Protein AF-A0AAV4FPA2-F1 (afdb_monomer)

Sequence (173 aa):
MSREDLEDECPRKKYGLNCTKTCSKQCAGLDKECNKVDGSCNEGCETGYLAPLCSQPCPRGRYGSGCDQTCSVHCAGVDDECNYKTGSCHEGCEVGFQPPTCHPECPAGTYGQDCMMRCSNHCAGPDHACNRTDGSCDQGCEPGYHGRLCSDGKIRLVLEMQPTLFYKRIISL

InterPro domains:
  IPR042635 MEGF10/SREC1/2-like [PTHR24043] (9-151)

Secondary structure (DSSP, 8-state):
--------SPPTTEESGGG-EE--TTBSSSS--B-TTT--BTT-B-TTB-TTT--SBPPTTEESGGG-EE--TTB-SSS--B-TTT--BTT-B-TTB-TTTT-SBPPTTEESGGG-EE--TTB-SGGG---TTT---TT-B-TT-BTTTT-B--EEEE---BTTB---EEEE-

Nearest PDB structures (foldseek):
  4k0v-assembly1_A  TM=3.011E-01  e=6.617E-06  Homo sapiens
  2gy7-assembly1_B  TM=2.690E-01  e=1.625E-05  Homo sapiens
  8hn0-assembly1_B  TM=4.420E-01  e=1.284E-02  Homo sapiens
  8hn0-assembly1_A  TM=4.766E-01  e=2.439E-02  Homo sapiens
  8hna-assembly1_B  TM=2.221E-01  e=2.255E-04  Homo sapiens

Radius of gyration: 31.14 Å; Cα contacts (8 Å, |Δi|>4): 440; chains: 1; bounding box: 76×32×104 Å

Solvent-accessible surface area (backbone atoms only — not comparable to full-atom values): 9109 Å² total; per-residue (Å²): 137,85,75,88,78,79,74,89,59,45,58,91,43,19,10,37,86,89,38,74,42,66,32,29,88,36,17,20,72,95,78,23,41,30,37,43,66,83,27,37,22,75,68,34,38,35,62,12,15,32,69,53,44,18,80,43,64,28,58,89,42,19,8,26,61,68,34,77,43,67,34,30,89,36,27,34,79,88,76,43,54,28,39,27,47,79,30,32,24,76,67,36,38,36,61,18,15,26,68,55,37,22,58,57,61,35,58,83,27,20,9,22,62,65,34,73,41,68,31,34,91,31,17,24,70,73,79,20,30,30,39,26,51,81,33,33,22,86,72,37,45,38,93,74,36,34,72,62,49,21,71,54,62,64,71,53,72,52,80,57,84,50,100,83,56,95,61,88,50,86,49,85,125

Foldseek 3Di:
DDDDPPCPFADQQFADDVRPDGQDPFQDDDSSGADRHPNFRPNDGHWQAAPGRSPHGADAQFTTGNRPHGQDPFQDDPRSGADRRPSFRPNDGQWQAAPRRRPDGADFQFATGNSPHGADPFQDDPPSGADRRPRFSPNAGHPQFDDRRSPRHDQDQPQDPDVPDGDTDTDDD

Organism: NCBI:txid1093978

Structure (mmCIF, N/CA/C/O backbone):
data_AF-A0AAV4FPA2-F1
#
_entry.id   AF-A0AAV4FPA2-F1
#
loop_
_atom_site.group_PDB
_atom_site.id
_atom_site.type_symbol
_atom_site.label_atom_id
_atom_site.label_alt_id
_atom_site.label_comp_id
_atom_site.label_asym_id
_atom_site.label_entity_id
_atom_site.label_seq_id
_atom_site.pdbx_PDB_ins_code
_atom_site.Cartn_x
_atom_site.Cartn_y
_atom_site.Cartn_z
_atom_site.occupancy
_atom_site.B_iso_or_equiv
_atom_site.auth_seq_id
_atom_site.auth_comp_id
_atom_site.auth_asym_id
_atom_site.auth_atom_id
_atom_site.pdbx_PDB_model_num
ATOM 1 N N . MET A 1 1 ? -23.636 16.739 54.587 1.00 41.94 1 MET A N 1
ATOM 2 C CA . MET A 1 1 ? -23.270 15.601 53.720 1.00 41.94 1 MET A CA 1
ATOM 3 C C . MET A 1 1 ? -24.283 15.583 52.593 1.00 41.94 1 MET A C 1
ATOM 5 O O . MET A 1 1 ? -25.387 15.098 52.788 1.00 41.94 1 MET A O 1
ATOM 9 N N . SER A 1 2 ? -23.995 16.296 51.507 1.00 46.66 2 SER A N 1
ATOM 10 C CA . SER A 1 2 ? -24.952 16.520 50.426 1.00 46.66 2 SER A CA 1
ATOM 11 C C . SER A 1 2 ? -24.805 15.460 49.341 1.00 46.66 2 SER A C 1
ATOM 13 O O . SER A 1 2 ? -23.754 15.396 48.716 1.00 46.66 2 SER A O 1
ATOM 15 N N . ARG A 1 3 ? -25.932 14.778 49.108 1.00 56.88 3 ARG A N 1
ATOM 16 C CA . ARG A 1 3 ? -26.483 14.425 47.795 1.00 56.88 3 ARG A CA 1
ATOM 17 C C . ARG A 1 3 ? -25.802 13.276 47.047 1.00 56.88 3 ARG A C 1
ATOM 19 O O . ARG A 1 3 ? -24.819 13.467 46.358 1.00 56.88 3 ARG A O 1
ATOM 26 N N . GLU A 1 4 ? -26.392 12.096 47.223 1.00 54.47 4 GLU A N 1
ATOM 27 C CA . GLU A 1 4 ? -26.825 11.184 46.153 1.00 54.47 4 GLU A CA 1
ATOM 28 C C . GLU A 1 4 ? -26.344 11.559 44.738 1.00 54.47 4 GLU A C 1
ATOM 30 O O . GLU A 1 4 ? -27.074 12.195 43.976 1.00 54.47 4 GLU A O 1
ATOM 35 N N . ASP A 1 5 ? -25.144 11.111 44.371 1.00 51.06 5 ASP A N 1
ATOM 36 C CA . ASP A 1 5 ? -24.834 10.831 42.975 1.00 51.06 5 ASP A CA 1
ATOM 37 C C . ASP A 1 5 ? -25.476 9.480 42.660 1.00 51.06 5 ASP A C 1
ATOM 39 O O . ASP A 1 5 ? -24.987 8.408 43.019 1.00 51.06 5 ASP A O 1
ATOM 43 N N . LEU A 1 6 ? -26.663 9.558 42.070 1.00 56.34 6 LEU A N 1
ATOM 44 C CA . LEU A 1 6 ? -27.310 8.459 41.379 1.00 56.34 6 LEU A CA 1
ATOM 45 C C . LEU A 1 6 ? -26.371 8.055 40.223 1.00 56.34 6 LEU A C 1
ATOM 47 O O . LEU A 1 6 ? -26.501 8.568 39.115 1.00 56.34 6 LEU A O 1
ATOM 51 N N . GLU A 1 7 ? -25.376 7.201 40.476 1.00 55.41 7 GLU A N 1
ATOM 52 C CA . GLU A 1 7 ? -24.564 6.580 39.419 1.00 55.41 7 GLU A CA 1
ATOM 53 C C . GLU A 1 7 ? -25.423 5.530 38.693 1.00 55.41 7 GLU A C 1
ATOM 55 O O . GLU A 1 7 ? -25.190 4.327 38.754 1.00 55.41 7 GLU A O 1
ATOM 60 N N . ASP A 1 8 ? -26.454 6.011 38.000 1.00 58.72 8 ASP A N 1
ATOM 61 C CA . ASP A 1 8 ? -27.320 5.267 37.081 1.00 58.72 8 ASP A CA 1
ATOM 62 C C . ASP A 1 8 ? -26.624 5.100 35.712 1.00 58.72 8 ASP A C 1
ATOM 64 O O . ASP A 1 8 ? -27.236 5.123 34.645 1.00 58.72 8 ASP A O 1
ATOM 68 N N . GLU A 1 9 ? -25.298 4.957 35.736 1.00 75.50 9 GLU A N 1
ATOM 69 C CA . GLU A 1 9 ? -24.467 4.747 34.562 1.00 75.50 9 GLU A CA 1
ATOM 70 C C . GLU A 1 9 ? -23.566 3.536 34.765 1.00 75.50 9 GLU A C 1
ATOM 72 O O . GLU A 1 9 ? -23.030 3.275 35.842 1.00 75.50 9 GLU A O 1
ATOM 77 N N . CYS A 1 10 ? -23.378 2.766 33.695 1.00 87.81 10 CYS A N 1
ATOM 78 C CA . CYS A 1 10 ? -22.554 1.577 33.773 1.00 87.81 10 CYS A CA 1
ATOM 79 C C . CYS A 1 10 ? -21.123 1.885 34.236 1.00 87.81 10 CYS A C 1
ATOM 81 O O . CYS A 1 10 ? -20.545 2.890 33.801 1.00 87.81 10 CYS A O 1
ATOM 83 N N . PRO A 1 11 ? -20.491 0.983 35.021 1.00 90.69 11 PRO A N 1
ATOM 84 C CA . PRO A 1 11 ? -19.089 1.115 35.400 1.00 90.69 11 PRO A CA 1
ATOM 85 C C . PRO A 1 11 ? -18.176 1.372 34.193 1.00 90.69 11 PRO A C 1
ATOM 87 O O . PRO A 1 11 ? -18.528 1.106 33.035 1.00 90.69 11 PRO A O 1
ATOM 90 N N . ARG A 1 12 ? -16.965 1.891 34.426 1.00 89.38 12 ARG A N 1
ATOM 91 C CA . ARG A 1 12 ? -15.986 2.107 33.344 1.00 89.38 12 ARG A CA 1
ATOM 92 C C . ARG A 1 12 ? -15.816 0.845 32.490 1.00 89.38 12 ARG A C 1
ATOM 94 O O . ARG A 1 12 ? -15.758 -0.269 33.008 1.00 89.38 12 ARG A O 1
ATOM 101 N N . LYS A 1 13 ? -15.744 1.037 31.169 1.00 91.69 13 LYS A N 1
ATOM 102 C CA . LYS A 1 13 ? -15.636 -0.034 30.159 1.00 91.69 13 LYS A CA 1
ATOM 103 C C . LYS A 1 13 ? -16.818 -1.021 30.118 1.00 91.69 13 LYS A C 1
ATOM 105 O O . LYS A 1 13 ? -16.685 -2.089 29.519 1.00 91.69 13 LYS A O 1
ATOM 110 N N . LYS A 1 14 ? -17.966 -0.694 30.719 1.00 94.19 14 LYS A N 1
ATOM 111 C CA . LYS A 1 14 ? -19.211 -1.472 30.644 1.00 94.19 14 LYS A CA 1
ATOM 112 C C . LYS A 1 14 ? -20.323 -0.686 29.953 1.00 94.19 14 LYS A C 1
ATOM 114 O O . LYS A 1 14 ? -20.349 0.539 30.046 1.00 94.19 14 LYS A O 1
ATOM 119 N N . TYR A 1 15 ? -21.232 -1.397 29.290 1.00 94.75 15 TYR A N 1
ATOM 120 C CA . TYR A 1 15 ? -22.391 -0.810 28.615 1.00 94.75 15 TYR A CA 1
ATOM 121 C C . TYR A 1 15 ? -23.595 -1.769 28.555 1.00 94.75 15 TYR A C 1
ATOM 123 O O . TYR A 1 15 ? -23.481 -2.966 28.851 1.00 94.75 15 TYR A O 1
ATOM 131 N N . GLY A 1 16 ? -24.740 -1.239 28.125 1.00 93.44 16 GLY A N 1
ATOM 132 C CA . GLY A 1 16 ? -25.990 -1.959 27.901 1.00 93.44 16 GLY A CA 1
ATOM 133 C C . GLY A 1 16 ? -26.834 -2.139 29.164 1.00 93.44 16 GLY A C 1
ATOM 134 O O . GLY A 1 16 ? -26.414 -1.823 30.275 1.00 93.44 16 GLY A O 1
ATOM 135 N N . LEU A 1 17 ? -28.036 -2.700 28.994 1.00 89.50 17 LEU A N 1
ATOM 136 C CA . LEU A 1 17 ? -28.936 -3.030 30.105 1.00 89.50 17 LEU A CA 1
ATOM 137 C C . LEU A 1 17 ? -28.221 -3.912 31.142 1.00 89.50 17 LEU A C 1
ATOM 139 O O . LEU A 1 17 ? -27.660 -4.961 30.809 1.00 89.50 17 LEU A O 1
ATOM 143 N N . ASN A 1 18 ? -28.240 -3.469 32.401 1.00 90.25 18 ASN A N 1
ATOM 144 C CA . ASN A 1 18 ? -27.560 -4.095 33.542 1.00 90.25 18 ASN A CA 1
ATOM 145 C C . ASN A 1 18 ? -26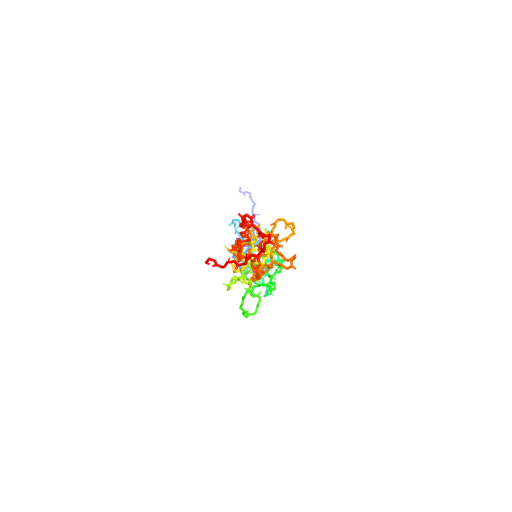.024 -4.167 33.431 1.00 90.25 18 ASN A C 1
ATOM 147 O O . ASN A 1 18 ? -25.394 -4.925 34.167 1.00 90.25 18 ASN A O 1
ATOM 151 N N . CYS A 1 19 ? -25.403 -3.416 32.514 1.00 91.88 19 CYS A N 1
ATOM 152 C CA . CYS A 1 19 ? -23.949 -3.231 32.445 1.00 91.88 19 CYS A CA 1
ATOM 153 C C . CYS A 1 19 ? -23.137 -4.524 32.287 1.00 91.88 19 CYS A C 1
ATOM 155 O O . CYS A 1 19 ? -21.995 -4.644 32.739 1.00 91.88 19 CYS A O 1
ATOM 157 N N . THR A 1 20 ? -23.736 -5.515 31.629 1.00 94.44 20 THR A N 1
ATOM 158 C CA . THR A 1 20 ? -23.138 -6.840 31.436 1.00 94.44 20 THR A CA 1
ATOM 159 C C . THR A 1 20 ? -22.148 -6.866 30.271 1.00 94.44 20 THR A C 1
ATOM 161 O O . THR A 1 20 ? -21.183 -7.637 30.301 1.00 94.44 20 THR A O 1
ATOM 164 N N . LYS A 1 21 ? -22.330 -5.996 29.267 1.00 95.50 21 LYS A N 1
ATOM 165 C CA . LYS A 1 21 ? -21.461 -5.922 28.088 1.00 95.50 21 LYS A CA 1
ATOM 166 C C . LYS A 1 21 ? -20.220 -5.083 28.378 1.00 95.50 21 LYS A C 1
ATOM 168 O O . LYS A 1 21 ? -20.249 -4.174 29.203 1.00 95.50 21 LYS A O 1
ATOM 173 N N . THR A 1 22 ? -19.120 -5.401 27.704 1.00 95.94 22 THR A N 1
ATOM 174 C CA . THR A 1 22 ? -17.819 -4.740 27.890 1.00 95.94 22 THR A CA 1
ATOM 175 C C . THR A 1 22 ? -17.441 -3.993 26.619 1.00 95.94 22 THR A C 1
ATOM 177 O O . THR A 1 22 ? -17.559 -4.567 25.537 1.00 95.94 22 THR A O 1
ATOM 180 N N . CYS A 1 23 ? -16.974 -2.750 26.748 1.00 96.31 23 CYS A N 1
ATOM 181 C CA . CYS A 1 23 ? -16.461 -1.958 25.628 1.00 96.31 23 CYS A CA 1
ATOM 182 C C . CYS A 1 23 ? -15.368 -2.719 24.864 1.00 96.31 23 CYS A C 1
ATOM 184 O O . CYS A 1 23 ? -14.614 -3.502 25.456 1.00 96.31 23 CYS A O 1
ATOM 186 N N . SER A 1 24 ? -15.266 -2.488 23.551 1.00 96.88 24 SER A N 1
ATOM 187 C CA . SER A 1 24 ? -14.197 -3.099 22.761 1.00 96.88 24 SER A CA 1
ATOM 188 C C . SER A 1 24 ? -12.827 -2.643 23.259 1.00 96.88 24 SER A C 1
ATOM 190 O O . SER A 1 24 ? -12.601 -1.472 23.558 1.00 96.88 24 SER A O 1
ATOM 192 N N . LYS A 1 25 ? -11.867 -3.572 23.286 1.00 96.38 25 LYS A N 1
ATOM 193 C CA . LYS A 1 25 ? -10.458 -3.247 23.558 1.00 96.38 25 LYS A CA 1
ATOM 194 C C . LYS A 1 25 ? -9.835 -2.378 22.461 1.00 96.38 25 LYS A C 1
ATOM 196 O O . LYS A 1 25 ? -8.793 -1.784 22.700 1.00 96.38 25 LYS A O 1
ATOM 201 N N . GLN A 1 26 ? -10.480 -2.328 21.296 1.00 97.31 26 GLN A N 1
ATOM 202 C CA . GLN A 1 26 ? -10.047 -1.606 20.102 1.00 97.31 26 GLN A CA 1
ATOM 203 C C . GLN A 1 26 ? -10.751 -0.250 19.963 1.00 97.31 26 GLN A C 1
ATOM 205 O O . GLN A 1 26 ? -10.649 0.379 18.913 1.00 97.31 26 GLN A O 1
ATOM 210 N N . CYS A 1 27 ? -11.486 0.209 20.985 1.00 97.06 27 CYS A N 1
ATOM 211 C CA . CYS A 1 27 ? -11.851 1.621 21.059 1.00 97.06 27 CYS A CA 1
ATOM 212 C C . CYS A 1 27 ? -10.572 2.473 21.034 1.00 97.06 27 CYS A C 1
ATOM 214 O O . CYS A 1 27 ? -9.551 2.087 21.606 1.00 97.06 27 CYS A O 1
ATOM 216 N N . ALA A 1 28 ? -10.600 3.632 20.390 1.00 94.81 28 ALA A N 1
ATOM 217 C CA . ALA A 1 28 ? -9.514 4.598 20.491 1.00 94.81 28 ALA A CA 1
ATOM 218 C C . ALA A 1 28 ? -9.468 5.235 21.899 1.00 94.81 28 ALA A C 1
ATOM 220 O O . ALA A 1 28 ? -10.290 4.930 22.770 1.00 94.81 28 ALA A O 1
ATOM 221 N N . GLY A 1 29 ? -8.452 6.063 22.142 1.00 92.44 29 GLY A N 1
ATOM 222 C CA . GLY A 1 29 ? -8.228 6.702 23.439 1.00 92.44 29 GLY A CA 1
ATOM 223 C C . GLY A 1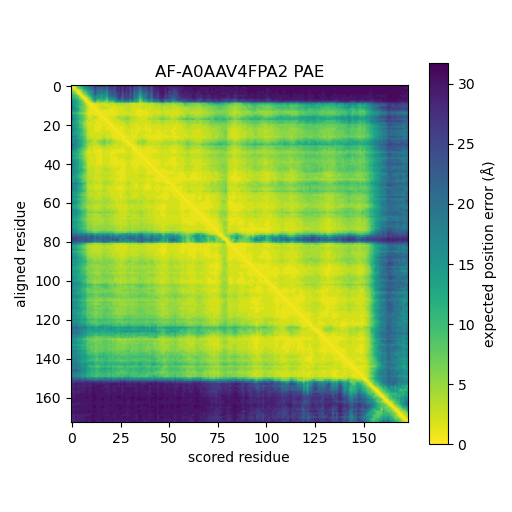 29 ? -7.502 5.825 24.461 1.00 92.44 29 GLY A C 1
ATOM 224 O O . GLY A 1 29 ? -7.331 4.612 24.282 1.00 92.44 29 GLY A O 1
ATOM 225 N N . LEU A 1 30 ? -7.039 6.459 25.542 1.00 88.88 30 LEU A N 1
ATOM 226 C CA . LEU A 1 30 ? -6.290 5.802 26.624 1.00 88.88 30 LEU A CA 1
ATOM 227 C C . LEU A 1 30 ? -7.189 4.888 27.462 1.00 88.88 30 LEU A C 1
ATOM 229 O O . LEU A 1 30 ? -6.810 3.766 27.804 1.00 88.88 30 LEU A O 1
ATOM 233 N N . ASP A 1 31 ? -8.402 5.352 27.752 1.00 89.94 31 ASP A N 1
ATOM 234 C CA . ASP A 1 31 ? -9.317 4.668 28.661 1.00 89.94 31 ASP A CA 1
ATOM 235 C C . ASP A 1 31 ? -10.205 3.625 27.972 1.00 89.94 31 ASP A C 1
ATOM 237 O O . ASP A 1 31 ? -10.882 2.864 28.664 1.00 89.94 31 ASP A O 1
ATOM 241 N N . LYS A 1 32 ? -10.164 3.515 26.633 1.00 93.75 32 LYS A N 1
ATOM 242 C CA . LYS A 1 32 ? -10.946 2.535 25.849 1.00 93.75 32 LYS A CA 1
ATOM 243 C C . LYS A 1 32 ? -12.438 2.566 26.199 1.00 93.75 32 LYS A C 1
ATOM 245 O O . LYS A 1 32 ? -13.080 1.523 26.352 1.00 93.75 32 LYS A O 1
ATOM 250 N N . GLU A 1 33 ? -12.964 3.767 26.413 1.00 93.69 33 GLU A N 1
ATOM 251 C CA . GLU A 1 33 ? -14.350 3.962 26.815 1.00 93.69 33 GLU A CA 1
ATOM 252 C C . GLU A 1 33 ? -15.295 3.916 25.617 1.00 93.69 33 GLU A C 1
ATOM 254 O O . GLU A 1 33 ? -14.949 4.243 24.480 1.00 93.69 33 GLU A O 1
ATOM 259 N N . CYS A 1 34 ? -16.519 3.500 25.904 1.00 96.06 34 CYS A N 1
ATOM 260 C CA . CYS A 1 34 ? -17.605 3.451 24.952 1.00 96.06 34 CYS A CA 1
ATOM 261 C C . CYS A 1 34 ? -18.875 4.001 25.593 1.00 96.06 34 CYS A C 1
ATOM 263 O O . CYS A 1 34 ? -18.993 4.075 26.823 1.00 96.06 34 CYS A O 1
ATOM 265 N N . ASN A 1 35 ? -19.822 4.374 24.748 1.00 95.69 35 ASN A N 1
ATOM 266 C CA . ASN A 1 35 ? -21.140 4.821 25.126 1.00 95.69 35 ASN A CA 1
ATOM 267 C C . ASN A 1 35 ? -21.814 3.758 26.006 1.00 95.69 35 ASN A C 1
ATOM 269 O O . ASN A 1 35 ? -21.884 2.578 25.653 1.00 95.69 35 ASN A O 1
ATOM 273 N N . LYS A 1 36 ? -22.312 4.182 27.170 1.00 93.88 36 LYS A N 1
ATOM 274 C CA . LYS A 1 36 ? -22.868 3.295 28.202 1.00 93.88 36 LYS A CA 1
ATOM 275 C C . LYS A 1 36 ? -24.162 2.601 27.770 1.00 93.88 36 LYS A C 1
ATOM 277 O O . LYS A 1 36 ? -24.518 1.581 28.356 1.00 93.88 36 LYS A O 1
ATOM 282 N N . VAL A 1 37 ? -24.845 3.110 26.746 1.00 93.31 37 VAL A N 1
ATOM 283 C CA . VAL A 1 37 ? -26.117 2.583 26.240 1.00 93.31 37 VAL A CA 1
ATOM 284 C C . VAL A 1 37 ? -25.879 1.575 25.118 1.00 93.31 37 VAL A C 1
ATOM 286 O O . VAL A 1 37 ? -26.274 0.414 25.245 1.00 93.31 37 VAL A O 1
ATOM 289 N N . ASP A 1 38 ? -25.220 1.992 24.035 1.00 94.94 38 ASP A N 1
ATOM 290 C CA . ASP A 1 38 ? -25.108 1.195 22.804 1.00 94.94 38 ASP A CA 1
ATOM 291 C C . ASP A 1 38 ? -23.735 0.536 22.586 1.00 94.94 38 ASP A C 1
ATOM 293 O O . ASP A 1 38 ? -23.621 -0.389 21.780 1.00 94.94 38 ASP A O 1
ATOM 297 N N . GLY A 1 39 ? -22.715 0.941 23.347 1.00 95.56 39 GLY A N 1
ATOM 298 C CA . GLY A 1 39 ? -21.362 0.396 23.260 1.00 95.56 39 GLY A CA 1
ATOM 299 C C . GLY A 1 39 ? -20.503 0.962 22.131 1.00 95.56 39 GLY A C 1
ATOM 300 O O . GLY A 1 39 ? -19.408 0.443 21.907 1.00 95.56 39 GLY A O 1
ATOM 301 N N . SER A 1 40 ? -20.960 1.999 21.425 1.00 97.00 40 SER A N 1
ATOM 302 C CA . SER A 1 40 ? -20.155 2.716 20.431 1.00 97.00 40 SER A CA 1
ATOM 303 C C . SER A 1 40 ? -18.930 3.363 21.081 1.00 97.00 40 SER A C 1
ATOM 305 O O . SER A 1 40 ? -19.024 3.972 22.142 1.00 97.00 40 SER A O 1
ATOM 307 N N . CYS A 1 41 ? -17.748 3.206 20.491 1.00 96.69 41 CYS A N 1
ATOM 308 C CA . CYS A 1 41 ? -16.524 3.767 21.056 1.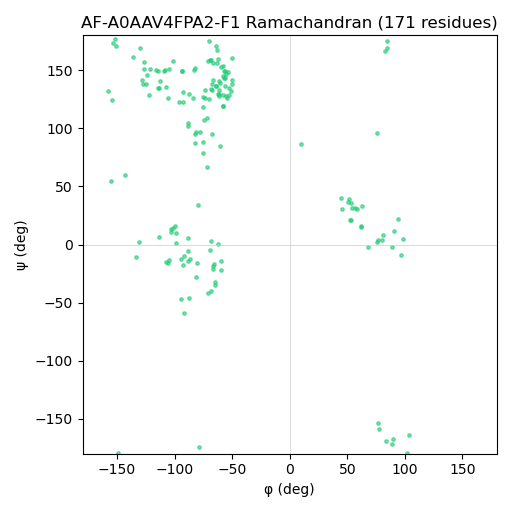00 96.69 41 CYS A CA 1
ATOM 309 C C . CYS A 1 41 ? -16.528 5.295 20.931 1.00 96.69 41 CYS A C 1
ATOM 311 O O . CYS A 1 41 ? -16.668 5.830 19.831 1.00 96.69 41 CYS A O 1
ATOM 313 N N . ASN A 1 42 ? -16.339 5.990 22.056 1.00 94.69 42 ASN A N 1
ATOM 314 C CA . ASN A 1 42 ? -16.524 7.444 22.138 1.00 94.69 42 ASN A CA 1
ATOM 315 C C . ASN A 1 42 ? -15.518 8.216 21.270 1.00 94.69 42 ASN A C 1
ATOM 317 O O . ASN A 1 42 ? -15.855 9.242 20.690 1.00 94.69 42 ASN A O 1
ATOM 321 N N . GLU A 1 43 ? -14.294 7.698 21.159 1.00 95.38 43 GLU A N 1
ATOM 322 C CA . GLU A 1 43 ? -13.218 8.282 20.347 1.00 95.38 43 GLU A CA 1
ATOM 323 C C . GLU A 1 43 ? -13.035 7.559 19.000 1.00 95.38 43 GLU A C 1
ATOM 325 O O . GLU A 1 43 ? -12.025 7.728 18.321 1.00 95.38 43 GLU A O 1
ATOM 330 N N . GLY A 1 44 ? -14.004 6.731 18.597 1.00 95.44 44 GLY A N 1
ATOM 331 C CA . GLY A 1 44 ? -13.892 5.880 17.415 1.00 95.44 44 GLY A CA 1
ATOM 332 C C . GLY A 1 44 ? -13.027 4.640 17.653 1.00 95.44 44 GLY A C 1
ATOM 333 O O . GLY A 1 44 ? -12.851 4.189 18.787 1.00 95.44 44 GLY A O 1
ATOM 334 N N . CYS A 1 45 ? -12.520 4.055 16.569 1.00 97.06 45 CYS A N 1
ATOM 335 C CA . CYS A 1 45 ? -11.770 2.801 16.596 1.00 97.06 45 CYS A CA 1
ATOM 336 C C . CYS A 1 45 ? -10.274 3.008 16.413 1.00 97.06 45 CYS A C 1
ATOM 338 O O . CYS A 1 45 ? -9.838 3.911 15.703 1.00 97.06 45 CYS A O 1
ATOM 340 N N . GLU A 1 46 ? -9.483 2.105 16.989 1.00 97.19 46 GLU A N 1
ATOM 341 C CA . GLU A 1 46 ? -8.114 1.904 16.532 1.00 97.19 46 GLU A CA 1
ATOM 342 C C . GLU A 1 46 ? -8.091 1.544 15.038 1.00 97.19 46 GLU A C 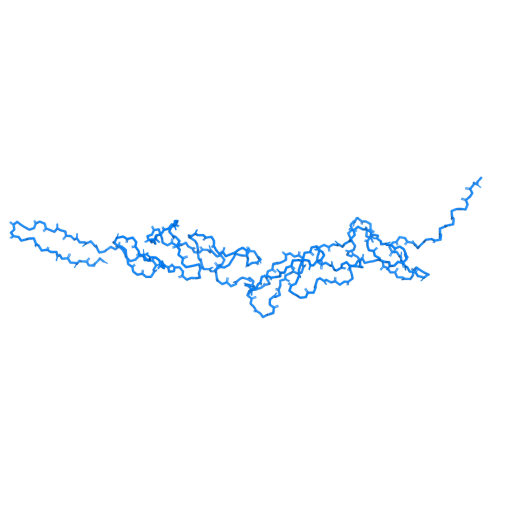1
ATOM 344 O O . GLU A 1 46 ? -9.005 0.896 14.519 1.00 97.19 46 GLU A O 1
ATOM 349 N N . THR A 1 47 ? -7.015 1.937 14.353 1.00 97.44 47 THR A N 1
ATOM 350 C CA . THR A 1 47 ? -6.797 1.642 12.933 1.00 97.44 47 THR A CA 1
ATOM 351 C C . THR A 1 47 ? -6.986 0.155 12.641 1.00 97.44 47 THR A C 1
ATOM 353 O O . THR A 1 47 ? -6.416 -0.706 13.321 1.00 97.44 47 THR A O 1
ATOM 356 N N . GLY A 1 48 ? -7.758 -0.137 11.595 1.00 97.25 48 GLY A N 1
ATOM 357 C CA . GLY A 1 48 ? -8.039 -1.489 11.139 1.00 97.25 48 GLY A CA 1
ATOM 358 C C . GLY A 1 48 ? -9.277 -2.139 11.753 1.00 97.25 48 GLY A C 1
ATOM 359 O O . GLY A 1 48 ? -9.444 -3.344 11.595 1.00 97.25 48 GLY A O 1
ATOM 360 N N . TYR A 1 49 ? -10.137 -1.391 12.446 1.00 97.75 49 TYR A N 1
ATOM 361 C CA . TYR A 1 49 ? -11.389 -1.908 13.002 1.00 97.75 49 TYR A CA 1
ATOM 362 C C . TYR A 1 49 ? -12.608 -1.119 12.527 1.00 97.75 49 TYR A C 1
ATOM 364 O O . TYR A 1 49 ? -12.560 0.098 12.352 1.00 97.75 49 TYR A O 1
ATOM 372 N N . LEU A 1 50 ? -13.722 -1.834 12.364 1.00 95.88 50 LEU A N 1
ATOM 373 C CA . LEU A 1 50 ? -14.991 -1.267 11.927 1.00 95.88 50 LEU A CA 1
ATOM 374 C C . LEU A 1 50 ? -15.675 -0.473 13.044 1.00 95.88 50 LEU A C 1
ATOM 376 O O . LEU A 1 50 ? -15.951 -0.988 14.133 1.00 95.88 50 LEU A O 1
ATOM 380 N N . ALA A 1 51 ? -16.017 0.771 12.726 1.00 94.38 51 ALA A N 1
ATOM 381 C CA . ALA A 1 51 ? -16.902 1.594 13.536 1.00 94.38 51 ALA A CA 1
ATOM 382 C C . ALA A 1 51 ? -18.342 1.032 13.543 1.00 94.38 51 ALA A C 1
ATOM 384 O O . ALA A 1 51 ? -18.740 0.338 12.606 1.00 94.38 51 ALA A O 1
ATOM 385 N N . PRO A 1 52 ? -19.157 1.331 14.574 1.00 95.38 52 PRO A N 1
ATOM 386 C CA . PRO A 1 52 ? -18.828 2.138 15.755 1.00 95.38 52 PRO A CA 1
ATOM 387 C C . PRO A 1 52 ? -18.355 1.320 16.971 1.00 95.38 52 PRO A C 1
ATOM 389 O O . PRO A 1 52 ? -17.847 1.892 17.929 1.00 95.38 52 PRO A O 1
ATOM 392 N N . LEU A 1 53 ? -18.526 -0.006 16.959 1.00 95.88 53 LEU A N 1
ATOM 393 C CA . LEU A 1 53 ? -18.242 -0.882 18.109 1.00 95.88 53 LEU A CA 1
ATOM 394 C C . LEU A 1 53 ? -16.791 -1.379 18.164 1.00 95.88 53 LEU A C 1
ATOM 396 O O . LEU A 1 53 ? -16.378 -1.932 19.182 1.00 95.88 53 LEU A O 1
ATOM 400 N N . CYS A 1 54 ? -16.028 -1.246 17.075 1.00 96.94 54 CYS A N 1
ATOM 401 C CA . CYS A 1 54 ? -14.635 -1.690 16.973 1.00 96.94 54 CYS A CA 1
ATOM 402 C C . CYS A 1 54 ? -14.455 -3.172 17.338 1.00 96.94 54 CYS A C 1
ATOM 404 O O . CYS A 1 54 ? -13.450 -3.573 17.924 1.00 96.94 54 CYS A O 1
ATOM 406 N N . SER A 1 55 ? -15.471 -3.995 17.067 1.00 94.75 55 SER A N 1
ATOM 407 C CA . SER A 1 55 ? -15.504 -5.415 17.433 1.00 94.75 55 SER A CA 1
ATOM 408 C C . SER A 1 55 ? -14.978 -6.329 16.330 1.00 94.75 55 SER A C 1
ATOM 410 O O . SER A 1 55 ? -14.670 -7.487 16.598 1.00 94.75 55 SER A O 1
ATOM 412 N N . GLN A 1 56 ? -14.906 -5.830 15.097 1.00 95.56 56 GLN A N 1
ATOM 413 C CA . GLN A 1 56 ? -14.464 -6.580 13.927 1.00 95.56 56 GLN A CA 1
ATOM 414 C C . GLN A 1 56 ? -13.315 -5.836 13.246 1.00 95.56 56 GLN A C 1
ATOM 416 O O . GLN A 1 56 ? -13.386 -4.605 13.151 1.00 95.56 56 GLN A O 1
ATOM 421 N N . PRO A 1 57 ? -12.264 -6.546 12.797 1.00 96.19 57 PRO A N 1
ATOM 422 C CA . PRO A 1 57 ? -11.244 -5.945 11.953 1.00 96.19 57 PRO A CA 1
ATOM 423 C C . PRO A 1 57 ? -11.855 -5.516 10.613 1.00 96.19 57 PRO A C 1
ATOM 425 O O . PRO A 1 57 ? -12.999 -5.863 10.303 1.00 96.19 57 PRO A O 1
ATOM 428 N N . CYS A 1 58 ? -11.094 -4.784 9.803 1.00 96.19 58 CYS A N 1
ATOM 429 C CA . CYS A 1 58 ? -11.538 -4.468 8.455 1.00 96.19 58 CYS A CA 1
ATOM 430 C C . CYS A 1 58 ? -11.851 -5.735 7.654 1.00 96.19 58 CYS A C 1
ATOM 432 O O . CYS A 1 58 ? -11.174 -6.757 7.819 1.00 96.19 58 CYS A O 1
ATOM 434 N N . PRO A 1 59 ? -12.888 -5.685 6.798 1.00 94.00 59 PRO A N 1
ATOM 435 C CA . PRO A 1 59 ? -13.178 -6.785 5.900 1.00 94.00 59 PRO A CA 1
ATOM 436 C C . PRO A 1 59 ? -12.004 -6.994 4.943 1.00 94.00 59 PRO A C 1
ATOM 438 O O . PRO A 1 59 ? -11.205 -6.087 4.701 1.00 94.00 59 PRO A O 1
ATOM 441 N N . ARG A 1 60 ? -11.928 -8.195 4.368 1.00 91.56 60 ARG A N 1
ATOM 442 C CA . ARG A 1 60 ? -10.914 -8.534 3.365 1.00 91.56 60 ARG A CA 1
ATOM 443 C C . ARG A 1 60 ? -10.850 -7.495 2.249 1.00 91.56 60 ARG A C 1
ATOM 445 O O . ARG A 1 60 ? -11.877 -6.962 1.826 1.00 91.56 60 ARG A O 1
ATOM 452 N N . GLY A 1 61 ? -9.630 -7.211 1.804 1.00 92.38 61 GLY A N 1
ATOM 453 C CA . GLY A 1 61 ? -9.361 -6.193 0.795 1.00 92.38 61 GLY A CA 1
ATOM 454 C C . GLY A 1 61 ? -9.446 -4.756 1.314 1.00 92.38 61 GLY A C 1
ATOM 455 O O . GLY A 1 61 ? -9.274 -3.836 0.520 1.00 92.38 61 GLY A O 1
ATOM 456 N N . ARG A 1 62 ? -9.707 -4.524 2.611 1.00 94.38 62 ARG A N 1
ATOM 457 C CA . ARG A 1 62 ? -9.772 -3.179 3.198 1.00 94.38 62 ARG A CA 1
ATOM 458 C C . ARG A 1 62 ? -8.872 -3.009 4.406 1.00 94.38 62 ARG A C 1
ATOM 460 O O . ARG A 1 62 ? -8.629 -3.948 5.160 1.00 94.38 62 ARG A O 1
ATOM 467 N N . TYR A 1 63 ? -8.412 -1.782 4.614 1.00 96.25 63 TYR A N 1
ATOM 468 C CA . TYR A 1 63 ? -7.538 -1.449 5.729 1.00 96.25 63 TYR A CA 1
ATOM 469 C C . TYR A 1 63 ? -7.685 0.006 6.185 1.00 96.25 63 TYR A C 1
ATOM 471 O O . TYR A 1 63 ? -8.421 0.802 5.595 1.00 96.25 63 TYR A O 1
ATOM 479 N N . GLY A 1 64 ? -6.962 0.348 7.251 1.00 96.44 64 GLY A N 1
ATOM 480 C CA . GLY A 1 64 ? -6.841 1.718 7.735 1.00 96.44 64 GLY A CA 1
ATOM 481 C C . GLY A 1 64 ? -7.932 2.108 8.730 1.00 96.44 64 GLY A C 1
ATOM 482 O O . GLY A 1 64 ? -8.691 1.277 9.231 1.00 96.44 64 GLY A O 1
ATOM 483 N N . SER A 1 65 ? -7.978 3.391 9.082 1.00 94.50 65 SER A N 1
ATOM 484 C CA . SER A 1 65 ? -9.030 3.915 9.959 1.00 94.50 65 SER A CA 1
ATOM 485 C C . SER A 1 65 ? -10.375 3.853 9.234 1.00 94.50 65 SER A C 1
ATOM 487 O O . SER A 1 65 ? -10.443 4.198 8.057 1.00 94.50 65 SER A O 1
ATOM 489 N N . GLY A 1 66 ? -11.419 3.351 9.897 1.00 91.19 66 GLY A N 1
ATOM 490 C CA . GLY A 1 66 ? -12.752 3.208 9.296 1.00 91.19 66 GLY A CA 1
ATOM 491 C C . GLY A 1 66 ? -12.863 2.168 8.173 1.00 91.19 66 GLY A C 1
ATOM 492 O O . GLY A 1 66 ? -13.966 1.921 7.701 1.00 91.19 66 GLY A O 1
ATOM 493 N N . CYS A 1 67 ? -11.764 1.507 7.791 1.00 94.88 67 CYS A N 1
ATOM 494 C CA . CYS A 1 67 ? -11.717 0.554 6.679 1.00 94.88 67 CYS A CA 1
ATOM 495 C C . CYS A 1 67 ? -12.047 1.177 5.312 1.00 94.88 67 CYS A C 1
ATOM 497 O O . CYS A 1 67 ? -12.621 0.522 4.437 1.00 94.88 67 CYS A O 1
ATOM 499 N N . ASP A 1 68 ? -11.670 2.442 5.125 1.00 95.44 68 ASP A N 1
ATOM 500 C CA . ASP A 1 68 ? -11.946 3.200 3.901 1.00 95.44 68 ASP A CA 1
ATOM 501 C C . ASP A 1 68 ? -10.882 3.005 2.808 1.00 95.44 68 ASP A C 1
ATOM 503 O O . ASP A 1 68 ? -11.110 3.358 1.650 1.00 95.44 68 ASP A O 1
ATOM 507 N N . GLN A 1 69 ? -9.729 2.414 3.140 1.00 95.50 69 GLN A N 1
ATOM 508 C CA . GLN A 1 69 ? -8.656 2.138 2.182 1.00 95.50 69 GLN A CA 1
ATOM 509 C C . GLN A 1 69 ? -8.785 0.719 1.619 1.00 95.50 69 GLN A C 1
ATOM 511 O O . GLN A 1 69 ? -9.274 -0.179 2.303 1.00 95.50 69 GLN A O 1
ATOM 516 N N . THR A 1 70 ? -8.352 0.518 0.371 1.00 94.62 70 THR A N 1
ATOM 517 C CA . THR A 1 70 ? -8.443 -0.770 -0.341 1.00 94.62 70 THR A CA 1
ATOM 518 C C . THR A 1 70 ? -7.046 -1.326 -0.589 1.00 94.62 70 THR A C 1
ATOM 520 O O . THR A 1 70 ? -6.167 -0.573 -1.004 1.00 94.62 70 THR A O 1
ATOM 523 N N . CYS A 1 71 ? -6.844 -2.617 -0.33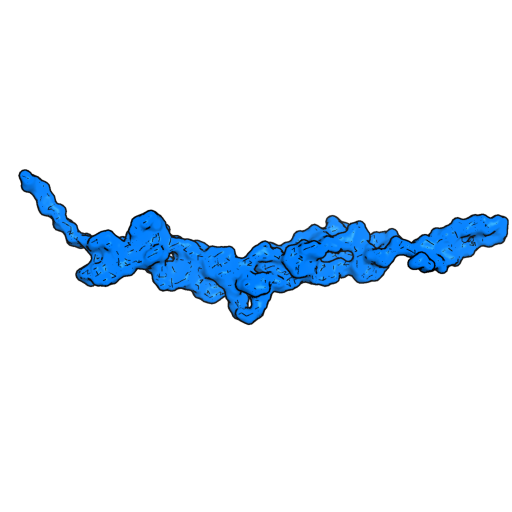1 1.00 94.69 71 CYS A N 1
ATOM 524 C CA . CYS A 1 71 ? -5.599 -3.316 -0.643 1.00 94.69 71 CYS A CA 1
ATOM 525 C C . CYS A 1 71 ? -5.248 -3.167 -2.130 1.00 94.69 71 CYS A C 1
ATOM 527 O O . CYS A 1 71 ? -6.138 -3.096 -2.980 1.00 94.69 71 CYS A O 1
ATOM 529 N N . SER A 1 72 ? -3.955 -3.108 -2.449 1.00 94.38 72 SER A N 1
ATOM 530 C CA . SER A 1 72 ? -3.527 -3.095 -3.848 1.00 94.38 72 SER A CA 1
ATOM 531 C C . SER A 1 72 ? -3.835 -4.437 -4.505 1.00 94.38 72 SER A C 1
ATOM 533 O O . SER A 1 72 ? -3.563 -5.484 -3.928 1.00 94.38 72 SER A O 1
ATOM 535 N N . VAL A 1 73 ? -4.325 -4.390 -5.743 1.00 92.81 73 VAL A N 1
ATOM 536 C CA . VAL A 1 73 ? -4.501 -5.572 -6.610 1.00 92.81 73 VAL A CA 1
ATOM 537 C C . VAL A 1 73 ? -3.167 -6.168 -7.078 1.00 92.81 73 VAL A C 1
ATOM 539 O O . VAL A 1 73 ? -3.149 -7.170 -7.776 1.00 92.81 73 VAL A O 1
ATOM 542 N N . HIS A 1 74 ? -2.053 -5.516 -6.734 1.00 94.62 74 HIS A N 1
ATOM 543 C CA . HIS A 1 74 ? -0.689 -5.960 -7.021 1.00 94.62 74 HIS A CA 1
ATOM 544 C C . HIS A 1 74 ? 0.003 -6.549 -5.787 1.00 94.62 74 HIS A C 1
ATOM 546 O O . HIS A 1 74 ? 1.228 -6.701 -5.777 1.00 94.62 74 HIS A O 1
ATOM 552 N N . CYS A 1 75 ? -0.752 -6.843 -4.722 1.00 94.06 75 CYS A N 1
ATOM 553 C CA . CYS A 1 75 ? -0.271 -7.736 -3.678 1.00 94.06 75 CYS A CA 1
ATOM 554 C C . CYS A 1 75 ? -0.000 -9.113 -4.300 1.00 94.06 75 CYS A C 1
ATOM 556 O O . CYS A 1 75 ? -0.874 -9.688 -4.941 1.00 94.06 75 CYS A O 1
ATOM 558 N N . ALA A 1 76 ? 1.196 -9.660 -4.098 1.00 90.38 76 ALA A N 1
ATOM 559 C CA . ALA A 1 76 ? 1.479 -11.030 -4.509 1.00 90.38 76 ALA A CA 1
ATOM 560 C C . ALA A 1 76 ? 0.698 -12.038 -3.636 1.00 90.38 76 ALA A C 1
ATOM 562 O O . ALA A 1 76 ? 0.312 -11.731 -2.506 1.00 90.38 76 ALA A O 1
ATOM 563 N N . GLY A 1 77 ? 0.501 -13.260 -4.144 1.00 82.69 77 GLY A N 1
ATOM 564 C CA . GLY A 1 77 ? -0.143 -14.358 -3.413 1.00 82.69 77 GLY A CA 1
ATOM 565 C C . GLY A 1 77 ? -1.592 -14.627 -3.829 1.00 82.69 77 GLY A C 1
ATOM 566 O O . GLY A 1 77 ? -2.031 -14.236 -4.906 1.00 82.69 77 GLY A O 1
ATOM 567 N N . VAL A 1 78 ? -2.319 -15.371 -2.991 1.00 67.56 78 VAL A N 1
ATOM 568 C CA . VAL A 1 78 ? -3.725 -15.738 -3.217 1.00 67.56 78 VAL A CA 1
ATOM 569 C C . VAL A 1 78 ? -4.574 -14.888 -2.268 1.00 67.56 78 VAL A C 1
ATOM 571 O O . VAL A 1 78 ? -4.308 -14.900 -1.071 1.00 67.56 78 VAL A O 1
ATOM 574 N N . ASP A 1 79 ? -5.565 -14.173 -2.807 1.00 65.50 79 ASP A N 1
ATOM 575 C CA . ASP A 1 79 ? -6.620 -13.414 -2.099 1.00 65.50 79 ASP A CA 1
ATOM 576 C C . ASP A 1 79 ? -6.412 -11.908 -1.809 1.00 65.50 79 ASP A C 1
ATOM 578 O O . ASP A 1 79 ? -7.108 -11.389 -0.933 1.00 65.50 79 ASP A O 1
ATOM 582 N N . ASP A 1 80 ? -5.547 -11.172 -2.532 1.00 61.75 80 ASP A N 1
ATOM 583 C CA . ASP A 1 80 ? -5.394 -9.696 -2.395 1.00 61.75 80 ASP A CA 1
ATOM 584 C C . ASP A 1 80 ? -5.320 -9.227 -0.919 1.00 61.75 80 ASP A C 1
ATOM 586 O O . ASP A 1 80 ? -5.802 -8.152 -0.533 1.00 61.75 80 ASP A O 1
ATOM 590 N N . GLU A 1 81 ? -4.785 -10.087 -0.043 1.00 79.25 81 GLU A N 1
ATOM 591 C CA . GLU A 1 81 ? -4.914 -9.928 1.399 1.00 79.25 81 GLU A CA 1
ATOM 592 C C . GLU A 1 81 ? -3.746 -9.059 1.868 1.00 79.25 81 GLU A C 1
ATOM 594 O O . GLU A 1 81 ? -2.583 -9.468 1.916 1.00 79.25 81 GLU A O 1
ATOM 599 N N . CYS A 1 82 ? -4.057 -7.801 2.164 1.00 94.06 82 CYS A N 1
ATOM 600 C CA . CYS A 1 82 ? -3.141 -6.897 2.831 1.00 94.06 82 CYS A CA 1
ATOM 601 C C . CYS A 1 82 ? -3.491 -6.781 4.314 1.00 94.06 82 CYS A C 1
ATOM 603 O O . CYS A 1 82 ? -4.622 -7.014 4.749 1.00 94.06 82 CYS A O 1
ATOM 605 N N . ASN A 1 83 ? -2.509 -6.377 5.114 1.00 95.94 83 ASN A N 1
ATOM 606 C CA . ASN A 1 83 ? -2.696 -6.157 6.533 1.00 95.94 83 ASN A CA 1
ATOM 607 C C . ASN A 1 83 ? -3.799 -5.112 6.773 1.00 95.94 83 ASN A C 1
ATOM 609 O O . ASN A 1 83 ? -3.648 -3.944 6.422 1.00 95.94 83 ASN A O 1
ATOM 613 N N . TYR A 1 84 ? -4.870 -5.513 7.456 1.00 95.38 84 TYR A N 1
ATOM 614 C CA . TYR A 1 84 ? -6.044 -4.676 7.722 1.00 95.38 84 TYR A CA 1
ATOM 615 C C . TYR A 1 84 ? -5.751 -3.382 8.511 1.00 95.38 84 TYR A C 1
ATOM 617 O O . TYR A 1 84 ? -6.584 -2.479 8.550 1.00 95.38 84 TYR A O 1
ATOM 625 N N . LYS A 1 85 ? -4.575 -3.246 9.140 1.00 96.31 85 LYS A N 1
ATOM 626 C CA . LYS A 1 85 ? -4.142 -2.002 9.796 1.00 96.31 85 LYS A CA 1
ATOM 627 C C . LYS A 1 85 ? -3.283 -1.130 8.887 1.00 96.31 85 LYS A C 1
ATOM 629 O O . LYS A 1 85 ? -3.497 0.077 8.846 1.00 96.31 85 LYS A O 1
ATOM 634 N N . THR A 1 86 ? -2.298 -1.717 8.207 1.00 96.75 86 THR A N 1
ATOM 635 C CA . THR A 1 86 ? -1.232 -0.961 7.519 1.00 96.75 86 THR A CA 1
ATOM 636 C C . THR A 1 86 ? -1.362 -0.921 6.001 1.00 96.75 86 THR A C 1
ATOM 638 O O . THR A 1 86 ? -0.689 -0.116 5.366 1.00 96.75 86 THR A O 1
ATOM 641 N N . GLY A 1 87 ? -2.174 -1.796 5.409 1.00 95.88 87 GLY A N 1
ATOM 642 C CA . GLY A 1 87 ? -2.265 -1.965 3.959 1.00 95.88 87 GLY A CA 1
ATOM 643 C C . GLY A 1 87 ? -1.106 -2.752 3.349 1.00 95.88 87 GLY A C 1
ATOM 644 O O . GLY A 1 87 ? -1.020 -2.873 2.132 1.00 95.88 87 GLY A O 1
ATOM 645 N N . SER A 1 88 ? -0.187 -3.266 4.171 1.00 96.12 88 SER A N 1
ATOM 646 C CA . SER A 1 88 ? 1.000 -3.977 3.695 1.00 96.12 88 SER A CA 1
ATOM 647 C C . SER A 1 88 ? 0.634 -5.362 3.173 1.00 96.12 88 SER A C 1
ATOM 649 O O . SER A 1 88 ? 0.014 -6.135 3.903 1.00 96.12 88 SER A O 1
ATOM 651 N N . CYS A 1 89 ? 1.024 -5.680 1.943 1.00 94.69 89 CYS A N 1
ATOM 652 C CA . CYS A 1 89 ? 0.774 -6.983 1.333 1.00 94.69 89 CYS A CA 1
ATOM 653 C C . CYS A 1 89 ? 1.595 -8.071 2.034 1.00 94.69 89 CYS A C 1
ATOM 655 O O . CYS A 1 89 ? 2.784 -7.881 2.302 1.00 94.69 89 CYS A O 1
ATOM 657 N N . HIS A 1 90 ? 0.960 -9.198 2.358 1.00 92.25 90 HIS A N 1
ATOM 658 C CA . HIS A 1 90 ? 1.582 -10.251 3.166 1.00 92.25 90 HIS A CA 1
ATOM 659 C C . HIS A 1 90 ? 2.728 -10.971 2.444 1.00 92.25 90 HIS A C 1
ATOM 661 O O . HIS A 1 90 ? 3.772 -11.195 3.050 1.00 92.25 90 HIS A O 1
ATOM 667 N N . GLU A 1 91 ? 2.566 -11.242 1.148 1.00 91.62 91 GLU A N 1
ATOM 668 C CA . GLU A 1 91 ? 3.565 -11.926 0.313 1.00 91.62 91 GLU A CA 1
ATOM 669 C C . GLU A 1 91 ? 4.395 -10.944 -0.540 1.00 91.62 91 GLU A C 1
ATOM 671 O O . GLU A 1 91 ? 5.055 -11.332 -1.501 1.00 91.62 91 GLU A O 1
ATOM 676 N N . GLY A 1 92 ? 4.366 -9.651 -0.202 1.00 92.94 92 GLY A N 1
ATOM 677 C CA . GLY A 1 92 ? 5.027 -8.607 -0.983 1.00 92.94 92 GLY A CA 1
ATOM 678 C C . GLY A 1 92 ? 4.257 -8.229 -2.249 1.00 92.94 92 GLY A C 1
ATOM 679 O O . GLY A 1 92 ? 3.029 -8.322 -2.292 1.00 92.94 92 GLY A O 1
ATOM 680 N N . CYS A 1 93 ? 4.981 -7.743 -3.257 1.00 95.12 93 CYS A N 1
ATOM 681 C CA . CYS A 1 93 ? 4.403 -7.144 -4.457 1.00 95.12 93 CYS A CA 1
ATOM 682 C C . CYS A 1 93 ? 4.686 -7.938 -5.717 1.00 95.12 93 CYS A C 1
ATOM 684 O O . CYS A 1 93 ? 5.757 -8.531 -5.860 1.00 95.12 93 CYS A O 1
ATOM 686 N N . GLU A 1 94 ? 3.753 -7.866 -6.664 1.00 95.06 94 GLU A N 1
ATOM 687 C CA . GLU A 1 94 ? 4.038 -8.202 -8.051 1.00 95.06 94 GLU A CA 1
ATOM 688 C C . GLU A 1 94 ? 5.208 -7.356 -8.588 1.00 95.06 94 GLU A C 1
ATOM 690 O O . GLU A 1 94 ? 5.427 -6.205 -8.194 1.00 95.06 94 GLU A O 1
ATOM 695 N N . VAL A 1 95 ? 5.967 -7.936 -9.519 1.00 96.94 95 VAL A N 1
ATOM 696 C CA . VAL A 1 95 ? 7.141 -7.301 -10.130 1.00 96.94 95 VAL A CA 1
ATOM 697 C C . VAL A 1 95 ? 6.744 -5.984 -10.804 1.00 96.94 95 VAL A C 1
ATOM 699 O O . VAL A 1 95 ? 5.850 -5.951 -11.651 1.00 96.94 95 VAL A O 1
ATOM 702 N N . GLY A 1 96 ? 7.457 -4.902 -10.487 1.00 97.31 96 GLY A N 1
ATOM 703 C CA . GLY A 1 96 ? 7.159 -3.569 -11.013 1.00 97.31 96 GLY A CA 1
ATOM 704 C C . GLY A 1 96 ? 6.347 -2.672 -10.073 1.00 97.31 96 GLY A C 1
ATOM 705 O O . GLY A 1 96 ? 6.015 -1.556 -10.474 1.00 97.31 96 GLY A O 1
ATOM 706 N N . PHE A 1 97 ? 6.056 -3.109 -8.843 1.00 97.31 97 PHE A N 1
ATOM 707 C CA . PHE A 1 97 ? 5.354 -2.321 -7.824 1.00 97.31 97 PHE A CA 1
ATOM 708 C C . PHE A 1 97 ? 6.171 -2.149 -6.543 1.00 97.31 97 PHE A C 1
ATOM 710 O O . PHE A 1 97 ? 6.995 -2.992 -6.189 1.00 97.31 97 PHE A O 1
ATOM 717 N N . GLN A 1 98 ? 5.941 -1.035 -5.843 1.00 96.06 98 GLN A N 1
ATOM 718 C CA . GLN A 1 98 ? 6.711 -0.682 -4.653 1.00 96.06 98 GLN A CA 1
ATOM 719 C C . GLN A 1 98 ? 6.126 -1.294 -3.370 1.00 96.06 98 GLN A C 1
ATOM 721 O O . GLN A 1 98 ? 4.944 -1.079 -3.076 1.00 96.06 98 GLN A O 1
ATOM 726 N N . PRO A 1 99 ? 6.936 -1.979 -2.542 1.00 95.25 99 PRO A N 1
ATOM 727 C CA . PRO A 1 99 ? 6.516 -2.378 -1.205 1.00 95.25 99 PRO A CA 1
ATOM 728 C C . PRO A 1 99 ? 6.362 -1.156 -0.277 1.00 95.25 99 PRO A C 1
ATOM 730 O O . PRO A 1 99 ? 6.968 -0.109 -0.514 1.00 95.25 99 PRO A O 1
ATOM 733 N N . PRO A 1 100 ? 5.596 -1.276 0.824 1.00 95.69 100 PRO A N 1
ATOM 734 C CA . PRO A 1 100 ? 4.905 -2.486 1.276 1.00 95.69 100 PRO A CA 1
ATOM 735 C C . PRO A 1 100 ? 3.459 -2.612 0.769 1.00 95.69 100 PRO A C 1
ATOM 737 O O . PRO A 1 100 ? 2.843 -3.652 0.972 1.00 95.69 100 PRO A O 1
ATOM 740 N N . THR A 1 101 ? 2.898 -1.567 0.161 1.00 95.50 101 THR A N 1
ATOM 741 C CA . THR A 1 101 ? 1.483 -1.499 -0.250 1.00 95.50 101 THR A CA 1
ATOM 742 C C . THR A 1 101 ? 1.261 -1.816 -1.728 1.00 95.50 101 THR A C 1
ATOM 744 O O . THR A 1 101 ? 0.133 -1.717 -2.196 1.00 95.50 101 THR A O 1
ATOM 747 N N . CYS A 1 102 ? 2.316 -2.144 -2.480 1.00 96.00 102 CYS A N 1
ATOM 748 C CA . CYS A 1 102 ? 2.281 -2.436 -3.921 1.00 96.00 102 CYS A CA 1
ATOM 749 C C . CYS A 1 102 ? 1.619 -1.327 -4.736 1.00 96.00 102 CYS A C 1
ATOM 751 O O . CYS A 1 102 ? 0.886 -1.559 -5.697 1.00 96.00 102 CYS A O 1
ATOM 753 N N . HIS A 1 103 ? 1.865 -0.102 -4.283 1.00 93.12 103 HIS A N 1
ATOM 754 C CA . HIS A 1 103 ? 1.466 1.140 -4.910 1.00 93.12 103 HIS A CA 1
ATOM 755 C C . HIS A 1 103 ? 2.401 2.249 -4.398 1.00 93.12 103 HIS A C 1
ATOM 757 O O . HIS A 1 103 ? 2.579 2.345 -3.179 1.00 93.12 103 HIS A O 1
ATOM 763 N N . PRO A 1 104 ? 2.961 3.098 -5.278 1.00 95.00 104 PRO A N 1
ATOM 764 C CA . PRO A 1 104 ? 2.772 3.111 -6.732 1.00 95.00 104 PRO A CA 1
ATOM 765 C C . PRO A 1 104 ? 3.603 2.033 -7.461 1.00 95.00 104 PRO A C 1
ATOM 767 O O . PRO A 1 104 ? 4.222 1.163 -6.845 1.00 95.00 104 PRO A O 1
ATOM 770 N N . GLU A 1 105 ? 3.564 2.061 -8.794 1.00 96.31 105 GLU A N 1
ATOM 771 C CA . GLU A 1 105 ? 4.504 1.326 -9.647 1.00 96.31 105 GLU A CA 1
ATOM 772 C C . GLU A 1 105 ? 5.952 1.812 -9.456 1.00 96.31 105 GLU A C 1
ATOM 774 O O . GLU A 1 105 ? 6.192 2.858 -8.848 1.00 96.31 105 GLU A O 1
ATOM 779 N N . CYS A 1 106 ? 6.931 1.060 -9.970 1.00 97.06 106 CYS A N 1
ATOM 780 C CA . CYS A 1 106 ? 8.330 1.468 -9.894 1.00 97.06 106 CYS A CA 1
ATOM 781 C C . CYS A 1 106 ? 8.551 2.852 -10.517 1.00 97.06 106 CYS A C 1
ATOM 783 O O . CYS A 1 106 ? 8.036 3.123 -11.605 1.00 97.06 106 CYS A O 1
ATOM 785 N N . PRO A 1 107 ? 9.336 3.722 -9.858 1.00 95.62 107 PRO A N 1
ATOM 786 C CA . PRO A 1 107 ? 9.673 5.022 -10.412 1.00 95.62 107 PRO A CA 1
ATOM 787 C C . PRO A 1 107 ? 10.489 4.873 -11.701 1.00 95.6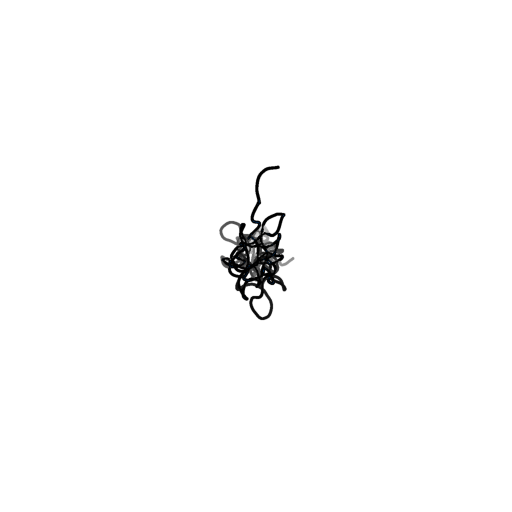2 107 PRO A C 1
ATOM 789 O O . PRO A 1 107 ? 11.185 3.878 -11.913 1.00 95.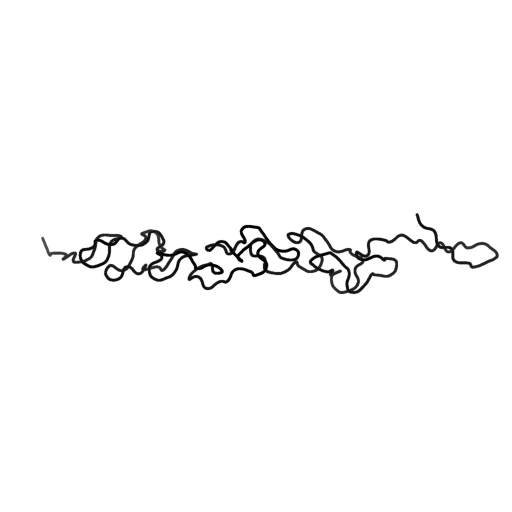62 107 PRO A O 1
ATOM 792 N N . ALA A 1 108 ? 10.441 5.900 -12.553 1.00 93.88 108 ALA A N 1
ATOM 793 C CA . ALA A 1 108 ? 11.231 5.932 -13.778 1.00 93.88 108 ALA A CA 1
ATOM 794 C C . ALA A 1 108 ? 12.721 5.667 -13.488 1.00 93.88 108 ALA A C 1
ATOM 796 O O . ALA A 1 108 ? 13.298 6.206 -12.540 1.00 93.88 108 ALA A O 1
ATOM 797 N N . GLY A 1 109 ? 13.335 4.811 -14.305 1.00 93.94 109 GLY A N 1
ATOM 798 C CA . GLY A 1 109 ? 14.735 4.418 -14.150 1.00 93.94 109 GLY A CA 1
ATOM 799 C C . GLY A 1 109 ? 14.969 3.199 -13.248 1.00 93.94 109 GLY A C 1
ATOM 800 O O . GLY A 1 109 ? 16.118 2.757 -13.140 1.00 93.94 109 GLY A O 1
ATOM 801 N N . THR A 1 110 ? 13.932 2.615 -12.633 1.00 96.00 110 THR A N 1
ATOM 802 C CA . THR A 1 110 ? 14.035 1.332 -11.917 1.00 96.00 110 THR A CA 1
ATOM 803 C C . THR A 1 110 ? 13.008 0.302 -12.380 1.00 96.00 110 THR A C 1
ATOM 805 O O . THR A 1 110 ? 11.982 0.630 -12.972 1.00 96.00 110 THR A O 1
ATOM 808 N N . TYR A 1 111 ? 13.314 -0.973 -12.146 1.00 97.44 111 TYR A N 1
ATOM 809 C CA . TYR A 1 111 ? 12.463 -2.093 -12.530 1.00 97.44 111 TYR A CA 1
ATOM 810 C C . TYR A 1 111 ? 12.681 -3.313 -11.626 1.00 97.44 111 TYR A C 1
ATOM 812 O O . TYR A 1 111 ? 13.592 -3.344 -10.791 1.00 97.44 111 TYR A O 1
ATOM 820 N N . GLY A 1 112 ? 11.854 -4.338 -11.817 1.00 97.19 112 GLY A N 1
ATOM 821 C CA . GLY A 1 112 ? 11.994 -5.631 -11.163 1.00 97.19 112 GLY A CA 1
ATOM 822 C C . GLY A 1 112 ? 11.267 -5.755 -9.834 1.00 97.19 112 GLY A C 1
ATOM 823 O O . GLY A 1 112 ? 10.428 -4.931 -9.470 1.00 97.19 112 GLY A O 1
ATOM 824 N N . GLN A 1 113 ? 11.605 -6.823 -9.108 1.00 96.62 113 GLN A N 1
ATOM 825 C CA . GLN A 1 113 ? 11.094 -7.051 -7.762 1.00 96.62 113 GLN A CA 1
ATOM 826 C C . GLN A 1 113 ? 11.536 -5.903 -6.854 1.00 96.62 113 GLN A C 1
ATOM 828 O O . GLN A 1 113 ? 12.712 -5.524 -6.852 1.00 96.62 113 GLN A O 1
ATOM 833 N N . ASP A 1 114 ? 10.574 -5.329 -6.134 1.00 94.75 114 ASP A N 1
ATOM 834 C CA . ASP A 1 114 ? 10.765 -4.218 -5.199 1.00 94.75 114 ASP A CA 1
ATOM 835 C C . ASP A 1 114 ? 11.501 -3.003 -5.804 1.00 94.75 114 ASP A C 1
ATOM 837 O O . ASP A 1 114 ? 12.072 -2.180 -5.087 1.00 94.75 114 ASP A O 1
ATOM 841 N N . CYS A 1 115 ? 11.500 -2.883 -7.138 1.00 96.31 115 CYS A N 1
ATOM 842 C CA . CYS A 1 115 ? 12.177 -1.828 -7.893 1.00 96.31 115 CYS A CA 1
ATOM 843 C C . CYS A 1 115 ? 13.690 -1.730 -7.619 1.00 96.31 115 CYS A C 1
ATOM 845 O O . CYS A 1 115 ? 14.272 -0.642 -7.659 1.00 96.31 115 CYS A O 1
ATOM 847 N N . MET A 1 116 ? 14.332 -2.864 -7.319 1.00 96.81 116 MET A N 1
ATOM 848 C CA . MET A 1 116 ? 15.747 -2.913 -6.936 1.00 96.81 116 MET A CA 1
ATOM 849 C C . MET A 1 116 ? 16.719 -2.860 -8.124 1.00 96.81 116 MET A C 1
ATOM 851 O O . MET A 1 116 ? 17.908 -2.599 -7.925 1.00 96.81 116 MET A O 1
ATOM 855 N N . MET A 1 117 ? 16.254 -3.102 -9.354 1.00 96.44 117 MET A N 1
ATOM 856 C CA . MET A 1 117 ? 17.095 -3.038 -10.553 1.00 96.44 117 MET A CA 1
ATOM 857 C C . MET A 1 117 ? 17.024 -1.654 -11.198 1.00 96.44 117 MET A C 1
ATOM 859 O O . MET A 1 117 ? 16.008 -0.969 -11.116 1.00 96.44 117 MET A O 1
ATOM 863 N N . ARG A 1 118 ? 18.114 -1.229 -11.845 1.00 95.88 118 ARG A N 1
ATOM 864 C CA . ARG A 1 118 ? 18.211 0.072 -12.523 1.00 95.88 118 ARG A CA 1
ATOM 865 C C . ARG A 1 118 ? 18.178 -0.108 -14.030 1.00 95.88 118 ARG A C 1
ATOM 867 O O . ARG A 1 118 ? 18.888 -0.968 -14.548 1.00 95.88 118 ARG A O 1
ATOM 874 N N . CYS A 1 119 ? 17.406 0.727 -14.714 1.00 96.19 119 CYS A N 1
ATOM 875 C CA . CYS A 1 119 ? 17.414 0.800 -16.170 1.00 96.19 119 CYS A CA 1
ATOM 876 C C . CYS A 1 119 ? 18.821 1.124 -16.691 1.00 96.19 119 CYS A C 1
ATOM 878 O O . CYS A 1 119 ? 19.630 1.755 -16.003 1.00 96.19 119 CYS A O 1
ATOM 880 N N . SER A 1 120 ? 19.115 0.698 -17.919 1.00 95.06 120 SER A N 1
ATOM 881 C CA . SER A 1 120 ? 20.340 1.124 -18.593 1.00 95.06 120 SER A CA 1
ATOM 882 C C . SER A 1 120 ? 20.298 2.628 -18.839 1.00 95.06 120 SER A C 1
ATOM 884 O O . SER A 1 120 ? 19.306 3.145 -19.344 1.00 95.06 120 SER A O 1
ATOM 886 N N . ASN A 1 121 ? 21.413 3.315 -18.584 1.00 94.00 121 ASN A N 1
ATOM 887 C CA . ASN A 1 121 ? 21.577 4.735 -18.924 1.00 94.00 121 ASN A CA 1
ATOM 888 C C . ASN A 1 121 ? 21.629 4.984 -20.446 1.00 94.00 121 ASN A C 1
ATOM 890 O O . ASN A 1 121 ? 21.877 6.102 -20.873 1.00 94.00 121 ASN A O 1
ATOM 894 N N . HIS A 1 122 ? 21.456 3.937 -21.255 1.00 94.50 122 HIS A N 1
ATOM 895 C CA . HIS A 1 122 ? 21.410 3.992 -22.714 1.00 94.50 122 HIS A CA 1
ATOM 896 C C . HIS A 1 122 ? 20.032 3.625 -23.268 1.00 94.50 122 HIS A C 1
ATOM 898 O O . HIS A 1 122 ? 19.881 3.488 -24.484 1.00 94.50 122 HIS A O 1
ATOM 904 N N . CYS A 1 123 ? 19.026 3.444 -22.401 1.00 95.81 123 CYS A N 1
ATOM 905 C CA . CYS A 1 123 ? 17.641 3.467 -22.848 1.00 95.81 123 CYS A CA 1
ATOM 906 C C . CYS A 1 123 ? 17.341 4.855 -23.426 1.00 95.81 123 CYS A C 1
ATOM 908 O O . CYS A 1 123 ? 17.611 5.875 -22.785 1.00 95.81 123 CYS A O 1
ATOM 910 N N . ALA A 1 124 ? 16.777 4.885 -24.632 1.00 93.25 124 ALA A N 1
ATOM 911 C CA . ALA A 1 124 ? 16.272 6.113 -25.223 1.00 93.25 124 ALA A CA 1
ATOM 912 C C . ALA A 1 124 ? 15.000 6.583 -24.492 1.00 93.25 124 ALA A C 1
ATOM 914 O O . ALA A 1 124 ? 14.289 5.789 -23.877 1.00 93.25 124 ALA A O 1
ATOM 915 N N . GLY A 1 125 ? 14.692 7.876 -24.594 1.00 87.69 125 GLY A N 1
ATOM 916 C CA . GLY A 1 125 ? 13.526 8.486 -23.951 1.00 87.69 125 GLY A CA 1
ATOM 917 C C . GLY A 1 125 ? 13.862 9.262 -22.670 1.00 87.69 125 GLY A C 1
ATOM 918 O O . GLY A 1 125 ? 15.031 9.395 -22.306 1.00 87.69 125 GLY A O 1
ATOM 919 N N . PRO A 1 126 ? 12.845 9.845 -22.012 1.00 88.31 126 PRO A N 1
ATOM 920 C CA . PRO A 1 126 ? 13.039 10.649 -20.809 1.00 88.31 126 PRO A CA 1
ATOM 921 C C . PRO A 1 126 ? 13.528 9.788 -19.638 1.00 88.31 126 PRO A C 1
ATOM 923 O O . PRO A 1 126 ? 13.091 8.649 -19.473 1.00 88.31 126 PRO A O 1
ATOM 926 N N . ASP A 1 127 ? 14.439 10.346 -18.837 1.00 88.12 127 ASP A N 1
ATOM 927 C CA . ASP A 1 127 ? 14.974 9.756 -17.599 1.00 88.12 127 ASP A CA 1
ATOM 928 C C . ASP A 1 127 ? 15.543 8.330 -17.740 1.00 88.12 127 ASP A C 1
ATOM 930 O O . ASP A 1 127 ? 15.642 7.594 -16.758 1.00 88.12 127 ASP A O 1
ATOM 934 N N . HIS A 1 128 ? 15.912 7.928 -18.964 1.00 91.38 128 HIS A N 1
ATOM 935 C CA . HIS A 1 128 ? 16.322 6.561 -19.299 1.00 91.38 128 HIS A CA 1
ATOM 936 C C . HIS A 1 128 ? 15.316 5.503 -18.811 1.00 91.38 128 HIS A C 1
ATOM 938 O O . HIS A 1 128 ? 15.695 4.422 -18.352 1.00 91.38 128 HIS A O 1
ATOM 944 N N . ALA A 1 129 ? 14.021 5.831 -18.873 1.00 94.19 129 ALA A N 1
ATOM 945 C CA . ALA A 1 129 ? 12.960 4.945 -18.429 1.00 94.19 129 ALA A CA 1
ATOM 946 C C . ALA A 1 129 ? 12.963 3.627 -19.221 1.00 94.19 129 ALA A C 1
ATOM 948 O O . ALA A 1 129 ? 13.136 3.598 -20.441 1.00 94.19 129 ALA A O 1
ATOM 949 N N . CYS A 1 130 ? 12.733 2.531 -18.507 1.00 96.38 130 CYS A N 1
ATOM 950 C CA . CYS A 1 130 ? 12.589 1.194 -19.058 1.00 96.38 130 CYS A CA 1
ATOM 951 C C . CYS A 1 130 ? 11.324 0.536 -18.507 1.00 96.38 130 CYS A C 1
ATOM 953 O O . CYS A 1 130 ? 10.693 1.048 -17.578 1.00 96.38 130 CYS A O 1
ATOM 955 N N . ASN A 1 131 ? 10.940 -0.598 -19.083 1.00 97.50 131 ASN A N 1
ATOM 956 C CA . ASN A 1 131 ? 9.820 -1.383 -18.610 1.00 97.50 131 ASN A CA 1
ATOM 957 C C . ASN A 1 131 ? 10.038 -1.785 -17.145 1.00 97.50 131 ASN A C 1
ATOM 959 O O . ASN A 1 131 ? 10.992 -2.488 -16.809 1.00 97.50 131 ASN A O 1
ATOM 963 N N . ARG A 1 132 ? 9.130 -1.351 -16.269 1.00 96.88 132 ARG A N 1
ATOM 964 C CA . ARG A 1 132 ? 9.200 -1.565 -14.814 1.00 96.88 132 ARG A CA 1
ATOM 965 C C . ARG A 1 132 ? 9.222 -3.032 -14.387 1.00 96.88 132 ARG A C 1
ATOM 967 O O . ARG A 1 132 ? 9.651 -3.326 -13.275 1.00 96.88 132 ARG A O 1
ATOM 974 N N . THR A 1 133 ? 8.755 -3.953 -15.222 1.00 96.88 133 THR A N 1
ATOM 975 C CA . THR A 1 133 ? 8.716 -5.374 -14.878 1.00 96.88 133 THR A CA 1
ATOM 976 C C . THR A 1 133 ? 10.028 -6.050 -15.249 1.00 96.88 133 THR A C 1
ATOM 978 O O . THR A 1 133 ? 10.596 -6.787 -14.446 1.00 96.88 133 THR A O 1
ATOM 981 N N . ASP A 1 134 ? 10.537 -5.789 -16.451 1.00 96.88 134 ASP A N 1
ATOM 982 C CA . ASP A 1 134 ? 11.561 -6.640 -17.056 1.00 96.88 134 ASP A CA 1
ATOM 983 C C . ASP A 1 134 ? 12.787 -5.884 -17.607 1.00 96.88 134 ASP A C 1
ATOM 985 O O . ASP A 1 134 ? 13.709 -6.498 -18.159 1.00 96.88 134 ASP A O 1
ATOM 989 N N . GLY A 1 135 ? 12.803 -4.562 -17.439 1.00 96.50 135 GLY A N 1
ATOM 990 C CA . GLY A 1 135 ? 13.926 -3.686 -17.735 1.00 96.50 135 GLY A CA 1
ATOM 991 C C . GLY A 1 135 ? 14.094 -3.313 -19.203 1.00 96.50 135 GLY A C 1
ATOM 992 O O . GLY A 1 135 ? 15.083 -2.656 -19.532 1.00 96.50 135 GLY A O 1
ATOM 993 N N . SER A 1 136 ? 13.196 -3.730 -20.103 1.00 97.06 136 SER A N 1
ATOM 994 C CA . SER A 1 136 ? 13.344 -3.444 -21.533 1.00 97.06 136 SER A CA 1
ATOM 995 C C . SER A 1 136 ? 13.279 -1.952 -21.853 1.00 97.06 136 SER A C 1
ATOM 997 O O . SER A 1 136 ? 12.423 -1.222 -21.358 1.00 97.06 136 SER A O 1
ATOM 999 N N . CYS A 1 137 ? 14.175 -1.478 -22.718 1.00 96.44 137 CYS A N 1
ATOM 1000 C CA . CYS A 1 137 ? 14.112 -0.112 -23.228 1.00 96.44 137 CYS A CA 1
ATOM 1001 C C . CYS A 1 137 ? 13.105 -0.051 -24.391 1.00 96.44 137 CYS A C 1
ATOM 1003 O O . CYS A 1 137 ? 13.469 -0.218 -25.556 1.00 96.44 137 CYS A O 1
ATOM 1005 N N . ASP A 1 138 ? 11.827 0.174 -24.080 1.00 94.56 138 ASP A N 1
ATOM 1006 C CA . ASP A 1 138 ? 10.727 0.109 -25.060 1.00 94.56 138 ASP A CA 1
ATOM 1007 C C . ASP A 1 138 ? 10.797 1.212 -26.135 1.00 94.56 138 ASP A C 1
ATOM 1009 O O . ASP A 1 138 ? 10.256 1.061 -27.228 1.00 94.56 138 ASP A O 1
ATOM 1013 N N . GLN A 1 139 ? 11.513 2.307 -25.853 1.00 94.81 139 GLN A N 1
ATOM 1014 C CA . GLN A 1 139 ? 11.791 3.393 -26.805 1.00 94.81 139 GLN A CA 1
ATOM 1015 C C . GLN A 1 139 ? 13.069 3.156 -27.635 1.00 94.81 139 GLN A C 1
ATOM 1017 O O . GLN A 1 139 ? 13.488 4.025 -28.401 1.00 94.81 139 GLN A O 1
ATOM 1022 N N . GLY A 1 140 ? 13.696 1.985 -27.501 1.00 94.44 140 GLY A N 1
ATOM 1023 C CA . GLY A 1 140 ? 14.956 1.644 -28.154 1.00 94.44 140 GLY A CA 1
ATOM 1024 C C . GLY A 1 140 ? 16.192 2.137 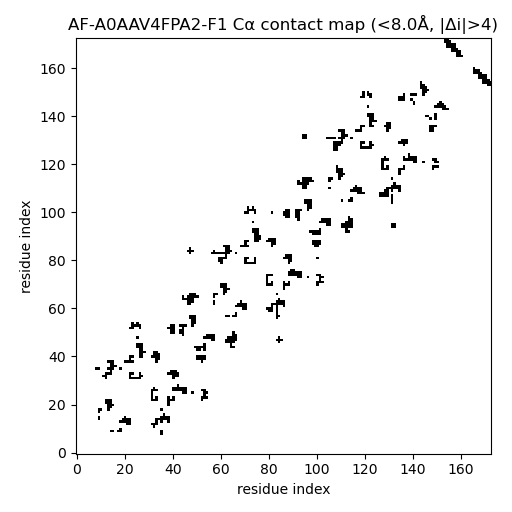-27.398 1.00 94.44 140 GLY A C 1
ATOM 1025 O O . GLY A 1 140 ? 16.120 2.558 -26.242 1.00 94.44 140 GLY A O 1
ATOM 1026 N N . CYS A 1 141 ? 17.344 2.051 -28.063 1.00 95.62 141 CYS A N 1
ATOM 1027 C CA . CYS A 1 141 ? 18.647 2.385 -27.492 1.00 95.62 141 CYS A CA 1
ATOM 1028 C C . CYS A 1 141 ? 19.217 3.679 -28.062 1.00 95.62 141 CYS A C 1
ATOM 1030 O O . CYS A 1 141 ? 19.016 4.002 -29.236 1.00 95.62 141 CYS A O 1
ATOM 1032 N N . GLU A 1 142 ? 20.006 4.374 -27.248 1.00 93.00 142 GLU A N 1
ATOM 1033 C CA . GLU A 1 142 ? 20.880 5.438 -27.727 1.00 93.00 142 GLU A CA 1
ATOM 1034 C C . GLU A 1 142 ? 21.895 4.908 -28.768 1.00 93.00 142 GLU A C 1
ATOM 1036 O O . GLU A 1 142 ? 22.270 3.727 -28.741 1.00 93.00 142 GLU A O 1
ATOM 1041 N N . PRO A 1 143 ? 22.375 5.758 -29.698 1.00 90.50 143 PRO A N 1
ATOM 1042 C CA . PRO A 1 143 ? 23.297 5.337 -30.750 1.00 90.50 143 PRO A CA 1
ATOM 1043 C C . PRO A 1 143 ? 24.537 4.599 -30.219 1.00 90.50 143 PRO A C 1
ATOM 1045 O O . PRO A 1 143 ? 25.262 5.105 -29.368 1.00 90.50 143 PRO A O 1
ATOM 1048 N N . GLY A 1 144 ? 24.817 3.419 -30.780 1.00 87.88 144 GLY A N 1
ATOM 1049 C CA . GLY A 1 144 ? 25.968 2.582 -30.404 1.00 87.88 144 GLY A CA 1
ATOM 1050 C C . GLY A 1 144 ? 25.651 1.467 -29.403 1.00 87.88 144 GLY A C 1
ATOM 1051 O O . GLY A 1 144 ? 26.483 0.577 -29.220 1.00 87.88 144 GLY A O 1
ATOM 1052 N N . TYR A 1 145 ? 24.445 1.466 -28.835 1.00 90.75 145 TYR A N 1
ATOM 1053 C CA . TYR A 1 145 ? 23.942 0.423 -27.947 1.00 90.75 145 TYR A CA 1
ATOM 1054 C C . TYR A 1 145 ? 22.855 -0.397 -28.635 1.00 90.75 145 TYR A C 1
ATOM 1056 O O . TYR A 1 145 ? 22.138 0.089 -29.510 1.00 90.75 145 TYR A O 1
ATOM 1064 N N . HIS A 1 146 ? 22.756 -1.667 -28.263 1.00 89.19 146 HIS A N 1
ATOM 1065 C CA . HIS A 1 146 ? 21.735 -2.575 -28.768 1.00 89.19 146 HIS A CA 1
ATOM 1066 C C . HIS A 1 146 ? 21.370 -3.628 -27.714 1.00 89.19 146 HIS A C 1
ATOM 1068 O O . HIS A 1 146 ? 21.876 -3.617 -26.588 1.00 89.19 146 HIS A O 1
ATOM 1074 N N . GLY A 1 147 ? 20.445 -4.514 -28.084 1.00 91.75 147 GLY A N 1
ATOM 1075 C CA . GLY A 1 147 ? 19.846 -5.488 -27.176 1.00 91.75 147 GLY A CA 1
ATOM 1076 C C . GLY A 1 147 ? 18.668 -4.904 -26.393 1.00 91.75 147 GLY A C 1
ATOM 1077 O O . GLY A 1 147 ? 18.423 -3.699 -26.403 1.00 91.75 147 GLY A O 1
ATOM 1078 N N . ARG A 1 148 ? 17.916 -5.770 -25.704 1.00 94.75 148 ARG A N 1
ATOM 1079 C CA . ARG A 1 148 ? 16.677 -5.380 -25.002 1.00 94.75 148 ARG A CA 1
ATOM 1080 C C . ARG A 1 148 ? 16.920 -4.405 -23.845 1.00 94.75 148 ARG A C 1
ATOM 1082 O O . ARG A 1 148 ? 16.071 -3.569 -23.562 1.00 94.75 148 ARG A O 1
ATOM 1089 N N . LEU A 1 149 ? 18.077 -4.524 -23.194 1.00 94.12 149 LEU A N 1
ATOM 1090 C CA . LEU A 1 149 ? 18.489 -3.701 -22.053 1.00 94.12 149 LEU A CA 1
ATOM 1091 C C . LEU A 1 149 ? 19.517 -2.625 -22.446 1.00 94.12 149 LEU A C 1
ATOM 1093 O O . LEU A 1 149 ? 20.173 -2.079 -21.564 1.00 94.12 149 LEU A O 1
ATOM 1097 N N . CYS A 1 150 ? 19.754 -2.387 -23.744 1.00 93.88 150 CYS A N 1
ATOM 1098 C CA . CYS A 1 150 ? 20.759 -1.436 -24.246 1.00 93.88 150 CYS A CA 1
ATOM 1099 C C . CYS A 1 150 ? 22.117 -1.533 -23.523 1.00 93.88 150 CYS A C 1
ATOM 1101 O O . CYS A 1 150 ? 22.720 -0.524 -23.160 1.00 93.88 150 CYS A O 1
ATOM 1103 N N . SER A 1 151 ? 22.551 -2.762 -23.233 1.00 86.94 151 SER A N 1
ATOM 1104 C CA . SER A 1 151 ? 23.774 -3.056 -22.470 1.00 86.94 151 SER A CA 1
ATOM 1105 C C . SER A 1 151 ? 24.892 -3.604 -23.362 1.00 86.94 151 SER A C 1
ATOM 1107 O O . SER A 1 151 ? 26.063 -3.571 -22.985 1.00 86.94 151 SER A O 1
ATOM 1109 N N . ASP A 1 152 ? 24.551 -4.032 -24.578 1.00 79.69 152 ASP A N 1
ATOM 1110 C CA . ASP A 1 152 ? 25.504 -4.560 -25.544 1.00 79.69 152 ASP A CA 1
ATOM 1111 C C . ASP A 1 152 ? 26.050 -3.384 -26.364 1.00 79.69 152 ASP A C 1
ATOM 1113 O O . ASP A 1 152 ? 25.367 -2.813 -27.217 1.00 79.69 152 ASP A O 1
ATOM 1117 N N . GLY A 1 153 ? 27.268 -2.939 -26.045 1.00 61.97 153 GLY A N 1
ATOM 1118 C CA . GLY A 1 153 ? 27.750 -1.635 -26.509 1.00 61.97 153 GLY A CA 1
ATOM 1119 C C . GLY A 1 153 ? 29.262 -1.496 -26.587 1.00 61.97 153 GLY A C 1
ATOM 1120 O O . GLY A 1 153 ? 29.815 -0.565 -26.014 1.00 61.97 153 GLY A O 1
ATOM 1121 N N . LYS A 1 154 ? 29.953 -2.388 -27.309 1.00 53.50 154 LYS A N 1
ATOM 1122 C CA . LYS A 1 154 ? 31.282 -2.079 -27.877 1.00 53.50 154 LYS A CA 1
ATOM 1123 C C . LYS A 1 154 ? 31.493 -2.715 -29.253 1.00 53.50 154 LYS A C 1
ATOM 1125 O O . LYS A 1 154 ? 32.461 -3.439 -29.457 1.00 53.50 154 LYS A O 1
ATOM 1130 N N . ILE A 1 155 ? 30.663 -2.378 -30.241 1.00 54.09 155 ILE A N 1
ATOM 1131 C CA . ILE A 1 155 ? 31.132 -2.464 -31.633 1.00 54.09 155 ILE A CA 1
ATOM 1132 C C . ILE A 1 155 ? 31.908 -1.179 -31.918 1.00 54.09 155 ILE A C 1
ATOM 1134 O O . ILE A 1 155 ? 31.336 -0.142 -32.254 1.00 54.09 155 ILE A O 1
ATOM 1138 N N . ARG A 1 156 ? 33.236 -1.225 -31.765 1.00 52.53 156 ARG A N 1
ATOM 1139 C CA . ARG A 1 156 ? 34.094 -0.171 -32.313 1.00 52.53 156 ARG A CA 1
ATOM 1140 C C . ARG A 1 156 ? 34.112 -0.333 -33.832 1.00 52.53 156 ARG A C 1
ATOM 1142 O O . ARG A 1 156 ? 34.744 -1.248 -34.352 1.00 52.53 156 ARG A O 1
ATOM 1149 N N . LEU A 1 157 ? 33.461 0.580 -34.551 1.00 52.44 157 LEU A N 1
ATOM 1150 C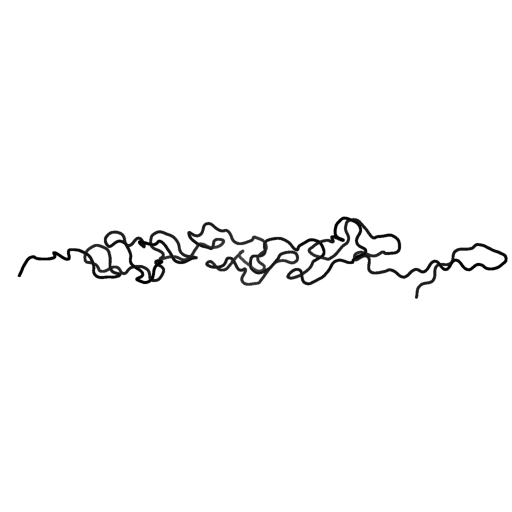 CA . LEU A 1 157 ? 33.825 0.848 -35.941 1.00 52.44 157 LEU A CA 1
ATOM 1151 C C . LEU A 1 157 ? 35.216 1.481 -35.920 1.00 52.44 157 LEU A C 1
ATOM 1153 O O . LEU A 1 157 ? 35.363 2.682 -35.700 1.00 52.44 157 LEU A O 1
ATOM 1157 N N . VAL A 1 158 ? 36.248 0.660 -36.091 1.00 54.25 158 VAL A N 1
ATOM 1158 C CA . VAL A 1 158 ? 37.602 1.170 -36.282 1.00 54.25 158 VAL A CA 1
ATOM 1159 C C . VAL A 1 158 ? 37.663 1.709 -37.711 1.00 54.25 158 VAL A C 1
ATOM 1161 O O . VAL A 1 158 ? 37.629 0.948 -38.677 1.00 54.25 158 VAL A O 1
ATOM 1164 N N . LEU A 1 159 ? 37.688 3.034 -37.856 1.00 49.59 159 LEU A N 1
ATOM 1165 C CA . LEU A 1 159 ? 38.106 3.673 -39.101 1.00 49.59 159 LEU A CA 1
ATOM 1166 C C . LEU A 1 159 ? 39.628 3.554 -39.169 1.00 49.59 159 LEU A C 1
ATOM 1168 O O . LEU A 1 159 ? 40.344 4.419 -38.670 1.00 49.59 159 LEU A O 1
ATOM 1172 N N . GLU A 1 160 ? 40.135 2.460 -39.730 1.00 48.53 160 GLU A N 1
ATOM 1173 C CA . GLU A 1 160 ? 41.559 2.385 -40.038 1.00 48.53 160 GLU A CA 1
ATOM 1174 C C . GLU A 1 160 ? 41.858 3.233 -41.275 1.00 48.53 160 GLU A C 1
ATOM 1176 O O . GLU A 1 160 ? 41.348 2.976 -42.366 1.00 48.53 160 GLU A O 1
ATOM 1181 N N . MET A 1 161 ? 42.703 4.252 -41.109 1.00 47.25 161 MET A N 1
ATOM 1182 C CA . MET A 1 161 ? 43.315 4.965 -42.227 1.00 47.25 161 MET A CA 1
ATOM 1183 C C . MET A 1 161 ? 44.428 4.093 -42.816 1.00 47.25 161 MET A C 1
ATOM 1185 O O . MET A 1 161 ? 45.607 4.299 -42.535 1.00 47.25 161 MET A O 1
ATOM 1189 N N . GLN A 1 162 ? 44.068 3.099 -43.629 1.00 48.91 162 GLN A N 1
ATOM 1190 C CA . GLN A 1 162 ? 45.049 2.484 -44.519 1.00 48.91 162 GLN A CA 1
ATOM 1191 C C . GLN A 1 162 ? 45.333 3.468 -45.664 1.00 48.91 162 GLN A C 1
ATOM 1193 O O . GLN A 1 162 ? 44.380 4.003 -46.234 1.00 48.91 162 GLN A O 1
ATOM 1198 N N . PRO A 1 163 ? 46.605 3.722 -46.028 1.00 57.28 163 PRO A N 1
ATOM 1199 C CA . PRO A 1 163 ? 46.987 4.789 -46.961 1.00 57.28 163 PRO A CA 1
ATOM 1200 C C . PRO A 1 163 ? 46.416 4.656 -48.385 1.00 57.28 163 PRO A C 1
ATOM 1202 O O . PRO A 1 163 ? 46.685 5.514 -49.221 1.00 57.28 163 PRO A O 1
ATOM 1205 N N . THR A 1 164 ? 45.628 3.617 -48.685 1.00 57.03 164 THR A N 1
ATOM 1206 C CA . THR A 1 164 ? 45.115 3.349 -50.032 1.00 57.03 164 THR A CA 1
ATOM 1207 C C . THR A 1 164 ? 43.627 3.000 -50.142 1.00 57.03 164 THR A C 1
ATOM 1209 O O . THR A 1 164 ? 43.141 3.019 -51.266 1.00 57.03 164 THR A O 1
ATOM 1212 N N . LEU A 1 165 ? 42.868 2.731 -49.064 1.00 49.88 165 LEU A N 1
ATOM 1213 C CA . LEU A 1 165 ? 41.447 2.329 -49.162 1.00 49.88 165 LEU A CA 1
ATOM 1214 C C . LEU A 1 165 ? 40.637 2.669 -47.893 1.00 49.88 165 LEU A C 1
ATOM 1216 O O . LEU A 1 165 ? 40.944 2.190 -46.804 1.00 49.88 165 LEU A O 1
ATOM 1220 N N . PHE A 1 166 ? 39.541 3.421 -48.051 1.00 53.50 166 PHE A N 1
ATOM 1221 C CA . PHE A 1 166 ? 38.524 3.621 -47.010 1.00 53.50 166 PHE A CA 1
ATOM 1222 C C . PHE A 1 166 ? 37.559 2.424 -46.991 1.00 53.50 166 PHE A C 1
ATOM 1224 O O . PHE A 1 166 ? 36.610 2.391 -47.773 1.00 53.50 166 PHE A O 1
ATOM 1231 N N . TYR A 1 167 ? 37.756 1.442 -46.108 1.00 54.03 167 TYR A N 1
ATOM 1232 C CA . TYR A 1 167 ? 36.759 0.385 -45.882 1.00 54.03 167 TYR A CA 1
ATOM 1233 C C . TYR A 1 167 ? 36.424 0.244 -44.393 1.00 54.03 167 TYR A C 1
ATOM 1235 O O . TYR A 1 167 ? 37.295 0.318 -43.530 1.00 54.03 167 TYR A O 1
ATOM 1243 N N . LYS A 1 168 ? 35.133 0.067 -44.077 1.00 49.53 168 LYS A N 1
ATOM 1244 C CA . LYS A 1 168 ? 34.650 -0.148 -42.704 1.00 49.53 168 LYS A CA 1
ATOM 1245 C C . LYS A 1 168 ? 34.789 -1.630 -42.348 1.00 49.53 168 LYS A C 1
ATOM 1247 O O . LYS A 1 168 ? 34.250 -2.472 -43.063 1.00 49.53 168 LYS A O 1
ATOM 1252 N N . ARG A 1 169 ? 35.457 -1.958 -41.238 1.00 50.47 169 ARG A N 1
ATOM 1253 C CA . ARG A 1 169 ? 35.420 -3.301 -40.629 1.00 50.47 169 ARG A CA 1
ATOM 1254 C C . ARG A 1 169 ? 34.706 -3.265 -39.283 1.00 50.47 169 ARG A C 1
ATOM 1256 O O . ARG A 1 169 ? 34.869 -2.327 -38.508 1.00 50.47 169 ARG A O 1
ATOM 1263 N N . ILE A 1 170 ? 33.916 -4.304 -39.031 1.00 50.47 170 ILE A N 1
ATOM 1264 C CA . ILE A 1 170 ? 33.234 -4.559 -37.761 1.00 50.47 170 ILE A CA 1
ATOM 1265 C C . ILE A 1 170 ? 34.118 -5.533 -36.977 1.00 50.47 170 ILE A C 1
ATOM 1267 O O . ILE A 1 170 ? 34.426 -6.607 -37.492 1.00 50.47 170 ILE A O 1
ATOM 1271 N N . ILE A 1 171 ? 34.547 -5.170 -35.766 1.00 51.06 171 ILE A N 1
ATOM 1272 C CA . ILE A 1 171 ? 35.308 -6.055 -34.871 1.00 51.06 171 ILE A CA 1
ATOM 1273 C C . ILE A 1 171 ? 34.530 -6.173 -33.556 1.00 51.06 171 ILE A C 1
ATOM 1275 O O . ILE A 1 171 ? 34.135 -5.155 -32.986 1.00 51.06 171 ILE A O 1
ATOM 1279 N N . SER A 1 172 ? 34.292 -7.409 -33.109 1.00 44.44 172 SER A N 1
ATOM 1280 C CA . SER A 1 172 ? 33.727 -7.720 -31.787 1.00 44.44 172 SER A CA 1
ATOM 1281 C C . SER A 1 172 ? 34.887 -7.954 -30.813 1.00 44.44 172 SER A C 1
ATOM 1283 O O . SER A 1 172 ? 35.825 -8.662 -31.184 1.00 44.44 172 SER A O 1
ATOM 1285 N N . LEU A 1 173 ? 34.859 -7.323 -29.633 1.00 50.94 173 LEU A N 1
ATOM 1286 C CA . LEU A 1 173 ? 35.834 -7.543 -28.552 1.00 50.94 173 LEU A CA 1
ATOM 1287 C C . LEU A 1 173 ? 35.368 -8.658 -27.618 1.00 50.94 173 LEU A C 1
ATOM 1289 O O . LEU A 1 173 ? 34.155 -8.669 -27.316 1.00 50.94 173 LEU A O 1
#

Mean predicted aligned error: 9.97 Å

pLDDT: mean 86.53, std 16.29, range [41.94, 97.75]